Protein AF-A0A1F4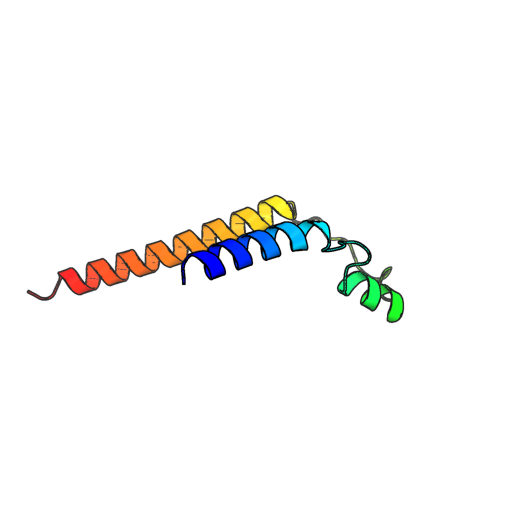T8H0-F1 (afdb_monomer_lite)

Secondary structure (DSSP, 8-state):
-HHHHHHHHHHHHHHHHH---TT-HHHHHHHHTT-TTT------SS-HHHHHHHHHHHHHHHHHHHHHHHHHHHT---

Radius of gyration: 21.26 Å; chains: 1; bounding box: 43×37×55 Å

Structure (mmCIF, N/CA/C/O backbone):
data_AF-A0A1F4T8H0-F1
#
_entry.id   AF-A0A1F4T8H0-F1
#
loop_
_atom_site.group_PDB
_atom_site.id
_atom_site.type_symbol
_atom_site.label_atom_id
_atom_site.label_alt_id
_atom_site.label_comp_id
_atom_site.label_asym_id
_atom_site.label_entity_id
_atom_site.label_seq_id
_atom_site.pdbx_PDB_ins_code
_atom_site.Cartn_x
_atom_site.Cartn_y
_atom_site.Cartn_z
_atom_site.occupancy
_atom_site.B_iso_or_equiv
_atom_site.auth_seq_id
_atom_site.auth_comp_id
_atom_site.auth_asym_id
_atom_site.auth_atom_id
_atom_site.pdbx_PDB_model_num
ATOM 1 N N . MET A 1 1 ? 0.781 20.860 21.315 1.00 65.25 1 MET A N 1
ATOM 2 C CA . MET A 1 1 ? 0.071 19.636 20.874 1.00 65.25 1 MET A CA 1
ATOM 3 C C . MET A 1 1 ? -0.725 19.849 19.584 1.00 65.25 1 MET A C 1
ATOM 5 O O . MET A 1 1 ? -0.256 19.411 18.547 1.00 65.25 1 MET A O 1
ATOM 9 N N . ARG A 1 2 ? -1.859 20.573 19.586 1.00 75.12 2 ARG A N 1
ATOM 10 C CA . ARG A 1 2 ? -2.739 20.699 18.396 1.00 75.12 2 ARG A CA 1
ATOM 11 C C . ARG A 1 2 ? -2.049 21.259 17.139 1.00 75.12 2 ARG A C 1
ATOM 13 O O . ARG A 1 2 ? -2.254 20.734 16.057 1.00 75.12 2 ARG A O 1
ATOM 20 N N . ARG A 1 3 ? -1.182 22.270 17.279 1.00 87.31 3 ARG A N 1
ATOM 21 C CA . ARG A 1 3 ? -0.446 22.866 16.144 1.00 87.31 3 ARG A CA 1
ATOM 22 C C . ARG A 1 3 ? 0.527 21.889 15.472 1.00 87.31 3 ARG A C 1
ATOM 24 O O . ARG A 1 3 ? 0.599 21.868 14.255 1.00 87.31 3 ARG A O 1
ATOM 31 N N . LEU A 1 4 ? 1.219 21.059 16.258 1.00 92.25 4 LEU A N 1
ATOM 32 C CA . LEU A 1 4 ? 2.142 20.044 15.737 1.00 92.25 4 LEU A CA 1
ATOM 33 C C . LEU A 1 4 ? 1.393 18.935 14.989 1.00 92.25 4 LEU A C 1
ATOM 35 O O . LEU A 1 4 ? 1.855 18.487 13.951 1.00 92.25 4 LEU A O 1
ATOM 39 N N . PHE A 1 5 ? 0.213 18.554 15.485 1.00 90.81 5 PHE A N 1
ATOM 40 C CA . PHE A 1 5 ? -0.651 17.569 14.835 1.00 90.81 5 PHE A CA 1
ATOM 41 C C . PHE A 1 5 ? -1.148 18.042 13.458 1.00 90.81 5 PHE A C 1
ATOM 43 O O . PHE A 1 5 ? -1.060 17.311 12.477 1.00 90.81 5 PHE A O 1
ATOM 50 N N . PHE A 1 6 ? -1.620 19.287 13.347 1.00 94.38 6 PHE A N 1
ATOM 51 C CA . PHE A 1 6 ? -2.028 19.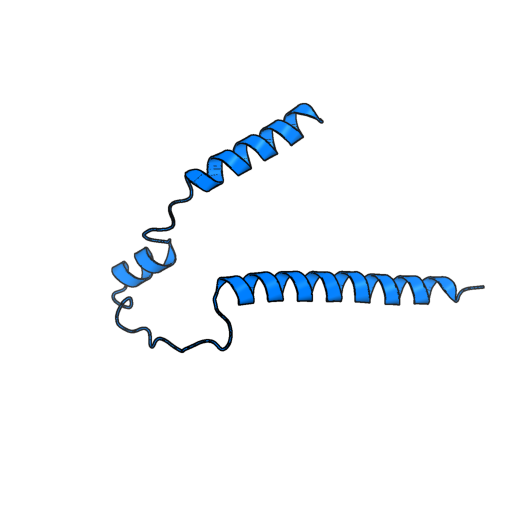828 12.045 1.00 94.38 6 PHE A CA 1
ATOM 52 C C . PHE A 1 6 ? -0.840 20.047 11.103 1.00 94.38 6 PHE A C 1
ATOM 54 O O . PHE A 1 6 ? -0.964 19.802 9.906 1.00 94.38 6 PHE A O 1
ATOM 61 N N . LEU A 1 7 ? 0.321 20.438 11.639 1.00 94.75 7 LEU A N 1
ATOM 62 C CA . LEU A 1 7 ? 1.554 20.555 10.863 1.00 94.75 7 LEU A CA 1
ATOM 63 C C . LEU A 1 7 ? 1.976 19.199 10.276 1.00 94.75 7 LEU A C 1
ATOM 65 O O . LEU A 1 7 ? 2.299 19.128 9.096 1.00 94.75 7 LEU A O 1
ATOM 69 N N . SER A 1 8 ? 1.930 18.115 11.059 1.00 91.75 8 SER A N 1
ATOM 70 C CA . SER A 1 8 ? 2.299 16.783 10.568 1.00 91.75 8 SER A CA 1
ATOM 71 C C . SER A 1 8 ? 1.334 16.270 9.500 1.00 91.75 8 SER A C 1
ATOM 73 O O . SER A 1 8 ? 1.776 15.662 8.532 1.00 91.75 8 SER A O 1
ATOM 75 N N . ILE A 1 9 ? 0.033 16.552 9.636 1.00 93.94 9 ILE A N 1
ATOM 76 C CA . ILE A 1 9 ? -0.959 16.231 8.599 1.00 93.94 9 ILE A CA 1
ATOM 77 C C . ILE A 1 9 ? -0.661 17.009 7.314 1.00 93.94 9 ILE A C 1
ATOM 79 O O . ILE A 1 9 ? -0.641 16.418 6.239 1.00 93.94 9 ILE A O 1
ATOM 83 N N . ALA A 1 10 ? -0.386 18.312 7.414 1.00 93.00 10 ALA A N 1
ATOM 84 C CA . ALA A 1 10 ? -0.060 19.136 6.253 1.00 93.00 10 ALA A CA 1
ATOM 85 C C . ALA A 1 10 ? 1.214 18.648 5.542 1.00 93.00 10 ALA A C 1
ATOM 87 O O . ALA A 1 10 ? 1.232 18.542 4.320 1.00 93.00 10 ALA A O 1
ATOM 88 N N . ILE A 1 11 ? 2.252 18.284 6.301 1.00 91.94 11 ILE A N 1
ATOM 89 C CA . ILE A 1 11 ? 3.493 17.719 5.752 1.00 91.94 11 ILE A CA 1
ATOM 90 C C . ILE A 1 11 ? 3.222 16.378 5.061 1.00 91.94 11 ILE A C 1
ATOM 92 O O . ILE A 1 11 ? 3.693 16.171 3.948 1.00 91.94 11 ILE A O 1
ATOM 96 N N . ALA A 1 12 ? 2.439 15.487 5.675 1.00 89.50 12 ALA A N 1
ATOM 97 C CA . ALA A 1 12 ? 2.091 14.199 5.076 1.00 89.50 12 ALA A CA 1
ATOM 98 C C . ALA A 1 12 ? 1.306 14.365 3.762 1.00 89.50 12 ALA A C 1
ATOM 100 O O . ALA A 1 12 ? 1.587 13.669 2.790 1.00 89.50 12 ALA A O 1
ATOM 101 N N . LEU A 1 13 ? 0.372 15.320 3.711 1.00 90.50 13 LEU A N 1
ATOM 102 C CA . LEU A 1 13 ? -0.392 15.644 2.503 1.00 90.50 13 LEU A CA 1
ATOM 103 C C . LEU A 1 13 ? 0.464 16.277 1.403 1.00 90.50 13 LEU A C 1
ATOM 105 O O . LEU A 1 13 ? 0.185 16.073 0.231 1.00 90.50 13 LEU A O 1
ATOM 109 N N . LEU A 1 14 ? 1.500 17.040 1.751 1.00 88.81 14 LEU A N 1
ATOM 110 C CA . LEU A 1 14 ? 2.439 17.578 0.764 1.00 88.81 14 LEU A CA 1
ATOM 111 C C . LEU A 1 14 ? 3.406 16.501 0.257 1.00 88.81 14 LEU A C 1
ATOM 113 O O . LEU A 1 14 ? 3.754 16.489 -0.922 1.00 88.81 14 LEU A O 1
ATOM 117 N N . ALA A 1 15 ? 3.806 15.571 1.126 1.00 84.62 15 ALA A N 1
ATOM 118 C CA . ALA A 1 15 ? 4.703 14.475 0.778 1.00 84.62 15 ALA A CA 1
ATOM 119 C C . ALA A 1 15 ? 4.086 13.494 -0.232 1.00 84.62 15 ALA A C 1
ATOM 121 O O . ALA A 1 15 ? 4.826 12.894 -1.008 1.00 84.62 15 ALA A O 1
ATOM 122 N N . THR A 1 16 ? 2.756 13.355 -0.284 1.00 82.00 16 THR A N 1
ATOM 123 C CA . THR A 1 16 ? 2.099 12.472 -1.264 1.00 82.00 16 THR A CA 1
ATOM 124 C C . THR A 1 16 ? 2.325 12.917 -2.708 1.00 82.00 16 THR A C 1
ATOM 126 O O . THR A 1 16 ? 2.479 12.066 -3.577 1.00 82.00 16 THR A O 1
ATOM 129 N N . PHE A 1 17 ? 2.427 14.225 -2.972 1.00 80.19 17 PHE A N 1
ATOM 130 C CA . PHE A 1 17 ? 2.733 14.747 -4.310 1.00 80.19 17 PHE A CA 1
ATOM 131 C C . PHE A 1 17 ? 4.184 14.492 -4.735 1.00 80.19 17 PHE A C 1
ATOM 133 O O . PHE A 1 17 ? 4.476 14.457 -5.927 1.00 80.19 17 PHE A O 1
ATOM 140 N N . PHE A 1 18 ? 5.088 14.316 -3.768 1.00 75.38 18 PHE A N 1
ATOM 141 C CA . PHE A 1 18 ? 6.506 14.026 -4.000 1.00 75.38 18 PHE A CA 1
ATOM 142 C C . PHE A 1 18 ? 6.840 12.532 -3.958 1.00 75.38 18 PHE A C 1
ATOM 144 O O . PHE A 1 18 ? 7.957 12.144 -4.305 1.00 75.38 18 PHE A O 1
ATOM 151 N N . ALA A 1 19 ? 5.893 11.680 -3.565 1.00 72.69 19 ALA A N 1
ATOM 152 C CA . ALA A 1 19 ? 6.034 10.238 -3.664 1.00 72.69 19 ALA A CA 1
ATOM 153 C C . ALA A 1 19 ? 5.976 9.826 -5.147 1.00 72.69 19 ALA A C 1
ATOM 155 O O . ALA A 1 19 ? 4.904 9.608 -5.707 1.00 72.69 19 ALA A O 1
ATOM 156 N N . SER A 1 20 ? 7.140 9.760 -5.802 1.00 62.75 20 SER A N 1
ATOM 157 C CA . SER A 1 20 ? 7.242 9.279 -7.182 1.00 62.75 20 SER A CA 1
ATOM 158 C C . SER A 1 20 ? 6.885 7.798 -7.245 1.00 62.75 20 SER A C 1
ATOM 160 O O . SER A 1 20 ? 7.497 6.972 -6.572 1.00 62.75 20 SER A O 1
ATOM 162 N N . THR A 1 21 ? 5.917 7.458 -8.090 1.00 67.94 21 THR A N 1
ATOM 163 C CA . THR A 1 21 ? 5.514 6.074 -8.363 1.00 67.94 21 THR A CA 1
ATOM 164 C C . THR A 1 21 ? 6.325 5.432 -9.492 1.00 67.94 21 THR A C 1
ATOM 166 O O . THR A 1 21 ? 5.970 4.341 -9.924 1.00 67.94 21 THR A O 1
ATOM 169 N N . LYS A 1 22 ? 7.355 6.107 -10.039 1.00 69.88 22 LYS A N 1
ATOM 170 C CA . LYS A 1 22 ? 8.179 5.582 -11.145 1.00 69.88 22 LYS A CA 1
ATOM 171 C C . LYS A 1 22 ? 9.667 5.983 -11.056 1.00 69.88 22 LYS A C 1
ATOM 173 O O . LYS A 1 22 ? 9.950 7.181 -10.972 1.00 69.88 22 LYS A O 1
ATOM 178 N N . PRO A 1 23 ? 10.602 5.020 -11.187 1.00 63.00 23 PRO A N 1
ATOM 179 C CA . PRO A 1 23 ? 10.380 3.596 -10.923 1.00 63.00 23 PRO A CA 1
ATOM 180 C C . PRO A 1 23 ? 10.021 3.433 -9.445 1.00 63.00 23 PRO A C 1
ATOM 182 O O . PRO A 1 23 ? 10.605 4.110 -8.592 1.00 63.00 23 PRO A O 1
ATOM 185 N N . ASP A 1 24 ? 9.046 2.583 -9.131 1.00 73.94 24 ASP A N 1
ATOM 186 C CA . ASP A 1 24 ? 8.874 2.213 -7.733 1.00 73.94 24 ASP A CA 1
ATOM 187 C C . ASP A 1 24 ? 10.126 1.438 -7.254 1.00 73.94 24 ASP A C 1
ATOM 189 O O . ASP A 1 24 ? 10.989 1.021 -8.040 1.00 73.94 24 ASP A O 1
ATOM 193 N N . GLY A 1 25 ? 10.284 1.288 -5.939 1.00 77.88 25 GLY A N 1
ATOM 194 C CA . GLY A 1 25 ? 11.459 0.601 -5.395 1.00 77.88 25 GLY A CA 1
ATOM 195 C C . GLY A 1 25 ? 11.584 -0.856 -5.861 1.00 77.88 25 GLY A C 1
ATOM 196 O O . GLY A 1 25 ? 12.691 -1.393 -5.880 1.00 77.88 25 GLY A O 1
ATOM 197 N N . LEU A 1 26 ? 10.477 -1.495 -6.244 1.00 79.88 26 LEU A N 1
ATOM 198 C CA . LEU A 1 26 ? 10.439 -2.879 -6.710 1.00 79.88 26 LEU A CA 1
ATOM 199 C C . LEU A 1 26 ? 10.835 -2.977 -8.185 1.00 79.88 26 LEU A C 1
ATOM 201 O O . LEU A 1 26 ? 11.627 -3.852 -8.524 1.00 79.88 26 LEU A O 1
ATOM 205 N N . ASP A 1 27 ? 10.378 -2.054 -9.027 1.00 80.81 27 ASP A N 1
ATOM 206 C CA . ASP A 1 27 ? 10.730 -1.924 -10.441 1.00 80.81 27 ASP A CA 1
ATOM 207 C C . ASP A 1 27 ? 12.232 -1.692 -10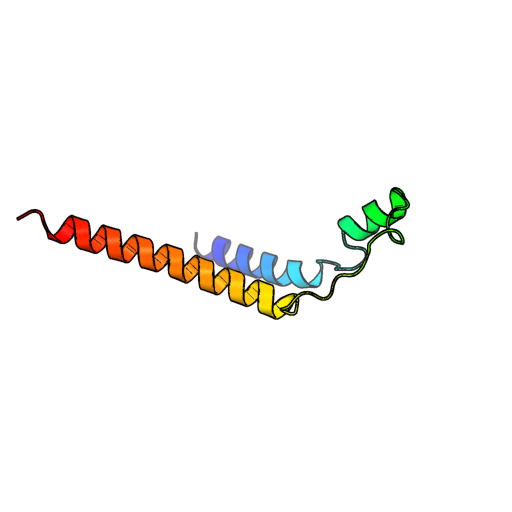.601 1.00 80.81 27 ASP A C 1
ATOM 209 O O . ASP A 1 27 ? 12.889 -2.371 -11.391 1.00 80.81 27 ASP A O 1
ATOM 213 N N . PHE A 1 28 ? 12.810 -0.797 -9.792 1.00 83.38 28 PHE A N 1
ATOM 214 C CA . PHE A 1 28 ? 14.254 -0.540 -9.803 1.00 83.38 28 PHE A CA 1
ATOM 215 C C . PHE A 1 28 ? 15.065 -1.803 -9.479 1.00 83.38 28 PHE A C 1
ATOM 217 O O . PHE A 1 28 ? 16.071 -2.102 -10.129 1.00 83.38 28 PHE A O 1
ATOM 224 N N . VAL A 1 29 ? 14.630 -2.566 -8.473 1.00 85.75 29 VAL A N 1
ATOM 225 C CA . VAL A 1 29 ? 15.276 -3.826 -8.084 1.00 85.75 29 VAL A CA 1
ATOM 226 C C . VAL A 1 29 ? 15.073 -4.893 -9.160 1.00 85.75 29 VAL A C 1
ATOM 228 O O . VAL A 1 29 ? 16.016 -5.611 -9.495 1.00 85.75 29 VAL A O 1
ATOM 231 N N . ALA A 1 30 ? 13.876 -4.983 -9.735 1.00 84.88 30 ALA A N 1
ATOM 232 C CA . ALA A 1 30 ? 13.554 -5.927 -10.797 1.00 84.88 30 ALA A CA 1
ATOM 233 C C . ALA A 1 30 ? 14.392 -5.674 -12.058 1.00 84.88 30 ALA A C 1
ATOM 235 O O . ALA A 1 30 ? 14.862 -6.631 -12.683 1.00 84.88 30 ALA A O 1
ATOM 236 N N . GLU A 1 31 ? 14.629 -4.408 -12.405 1.00 85.38 31 GLU A N 1
ATOM 237 C CA . GLU A 1 31 ? 15.506 -4.008 -13.505 1.00 85.38 31 GLU A CA 1
ATOM 238 C C . GLU A 1 31 ? 16.970 -4.330 -13.185 1.00 85.38 31 GLU A C 1
ATOM 240 O O . GLU A 1 31 ? 17.644 -5.001 -13.969 1.00 85.38 31 GLU A O 1
ATOM 245 N N . LYS A 1 32 ? 17.455 -3.952 -11.993 1.00 88.06 32 LYS A N 1
ATOM 246 C CA . LYS A 1 32 ? 18.840 -4.220 -11.568 1.00 88.06 32 LYS A CA 1
ATOM 247 C C . LYS A 1 32 ? 19.188 -5.700 -11.496 1.00 88.06 32 LYS A C 1
ATOM 249 O O . LYS A 1 32 ? 20.323 -6.065 -11.796 1.00 88.06 32 LYS A O 1
ATOM 254 N N . LEU A 1 33 ? 18.242 -6.539 -11.090 1.00 89.69 33 LEU A N 1
ATOM 255 C CA . LEU A 1 33 ? 18.439 -7.982 -10.971 1.00 89.69 33 LEU A CA 1
ATOM 256 C C . LEU A 1 33 ? 18.077 -8.750 -12.256 1.00 89.69 33 LEU A C 1
ATOM 258 O O . LEU A 1 33 ? 18.238 -9.968 -12.306 1.00 89.69 33 LEU A O 1
ATOM 262 N N . GLY A 1 34 ? 17.616 -8.064 -13.309 1.00 86.38 34 GLY A N 1
ATOM 263 C CA . GLY A 1 34 ? 17.312 -8.680 -14.605 1.00 86.38 34 GLY A CA 1
ATOM 264 C C . GLY A 1 34 ? 16.080 -9.592 -14.596 1.00 86.38 34 GLY A C 1
ATOM 265 O O . GLY A 1 34 ? 15.974 -10.507 -15.421 1.00 86.38 34 GLY A O 1
ATOM 266 N N . PHE A 1 35 ? 15.152 -9.366 -13.663 1.00 87.00 35 PHE A N 1
ATOM 267 C CA . PHE A 1 35 ? 13.905 -10.126 -13.540 1.00 87.00 35 PHE A CA 1
ATOM 268 C C . PHE A 1 35 ? 12.668 -9.350 -14.002 1.00 87.00 35 PHE A C 1
ATOM 270 O O . PHE A 1 35 ? 11.602 -9.955 -14.086 1.00 87.00 35 PHE A O 1
ATOM 277 N N . ALA A 1 36 ? 12.802 -8.068 -14.365 1.00 82.38 36 ALA A N 1
ATOM 278 C CA . ALA A 1 36 ? 11.694 -7.227 -14.834 1.00 82.38 36 ALA A CA 1
ATOM 279 C C . ALA A 1 36 ? 10.850 -7.885 -15.947 1.00 82.38 36 ALA A C 1
ATOM 281 O O . ALA A 1 36 ? 9.630 -7.815 -15.917 1.00 82.38 36 ALA A O 1
ATOM 282 N N . GLY A 1 37 ? 11.483 -8.603 -16.885 1.00 79.50 37 GLY A N 1
ATOM 283 C CA . GLY A 1 37 ? 10.793 -9.322 -17.968 1.00 79.50 37 GLY A CA 1
ATOM 284 C C . GLY A 1 37 ? 10.467 -10.794 -17.687 1.00 79.50 37 GLY A C 1
ATOM 285 O O . GLY A 1 37 ? 10.035 -11.501 -18.592 1.00 79.50 37 GLY A O 1
ATOM 286 N N . ARG A 1 38 ? 10.730 -11.297 -16.474 1.00 82.62 38 ARG A N 1
ATOM 287 C CA . ARG A 1 38 ? 10.501 -12.710 -16.105 1.00 82.62 38 ARG A CA 1
ATOM 288 C C . ARG A 1 38 ? 9.206 -12.931 -15.326 1.00 82.62 38 ARG A C 1
ATOM 290 O O . 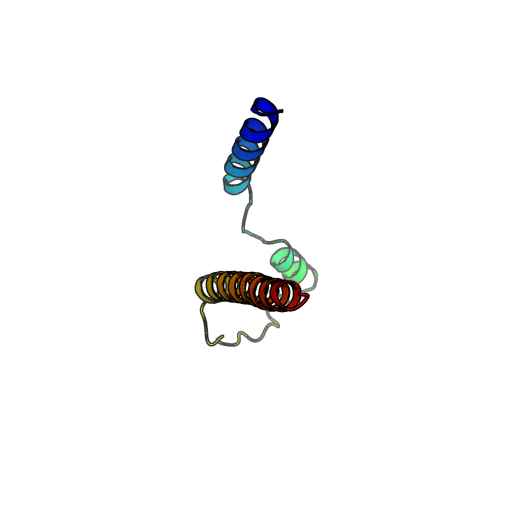ARG A 1 38 ? 8.842 -14.078 -15.075 1.00 82.62 38 ARG A O 1
ATOM 297 N N . GLY A 1 39 ? 8.533 -11.854 -14.925 1.00 76.31 39 GLY A N 1
ATOM 298 C CA . GLY A 1 39 ? 7.230 -11.923 -14.280 1.00 76.31 39 GLY A CA 1
ATOM 299 C C . GLY A 1 39 ? 6.168 -12.427 -15.255 1.00 76.31 39 GLY A C 1
ATOM 300 O O . GLY A 1 39 ? 6.044 -11.920 -16.364 1.00 76.31 39 GLY A O 1
ATOM 301 N N . ILE A 1 40 ? 5.393 -13.427 -14.839 1.00 79.12 40 ILE A N 1
ATOM 302 C CA . ILE A 1 40 ? 4.173 -13.818 -15.547 1.00 79.12 40 ILE A CA 1
ATOM 303 C C . ILE A 1 40 ? 3.054 -12.947 -14.988 1.00 79.12 40 ILE A C 1
ATOM 305 O O . ILE A 1 40 ? 2.691 -13.101 -13.819 1.00 79.12 40 ILE A O 1
ATOM 309 N N . GLU A 1 41 ? 2.496 -12.057 -15.805 1.00 73.62 41 GLU A N 1
ATOM 310 C CA . GLU A 1 41 ? 1.308 -11.310 -15.404 1.00 73.62 41 GLU A CA 1
ATOM 311 C C . GLU A 1 41 ? 0.130 -12.271 -15.229 1.00 73.62 41 GLU A C 1
ATOM 313 O O . GLU A 1 41 ? -0.247 -13.029 -16.125 1.00 73.62 41 GLU A O 1
ATOM 318 N N . ARG A 1 42 ? -0.439 -12.268 -14.026 1.00 78.00 42 ARG A N 1
ATOM 319 C CA . ARG A 1 42 ? -1.646 -13.019 -13.694 1.00 78.00 42 ARG A CA 1
ATOM 320 C C . ARG A 1 42 ? -2.763 -12.007 -13.541 1.00 78.00 42 ARG A C 1
ATOM 322 O O . ARG A 1 42 ? -2.668 -11.117 -12.701 1.00 78.00 42 ARG A O 1
ATOM 329 N N . ALA A 1 43 ? -3.823 -12.170 -14.323 1.00 76.88 43 ALA A N 1
ATOM 330 C CA . ALA A 1 43 ? -5.035 -11.398 -14.118 1.00 76.88 43 ALA A CA 1
ATOM 331 C C . ALA A 1 43 ? -5.583 -11.713 -12.719 1.00 76.88 43 ALA A C 1
ATOM 333 O O . ALA A 1 43 ? -5.949 -12.854 -12.423 1.00 76.88 43 ALA A O 1
ATOM 334 N N . ALA A 1 44 ? -5.579 -10.712 -11.842 1.00 79.81 44 ALA A N 1
ATOM 335 C CA . ALA A 1 44 ? -6.211 -10.822 -10.542 1.00 79.81 44 ALA A CA 1
ATOM 336 C C . ALA A 1 44 ? -7.739 -10.680 -10.694 1.00 79.81 44 ALA A C 1
ATOM 338 O O . ALA A 1 44 ? -8.199 -9.971 -11.590 1.00 79.81 44 ALA A O 1
ATOM 339 N N . PRO A 1 45 ? -8.544 -11.313 -9.818 1.00 82.75 45 PRO A N 1
ATOM 340 C CA . PRO A 1 45 ? -10.003 -11.174 -9.842 1.00 82.75 45 PRO A CA 1
ATOM 341 C C . PRO A 1 45 ? -10.495 -9.752 -9.545 1.00 82.75 45 PRO A C 1
ATOM 343 O O . PRO A 1 45 ? -11.631 -9.416 -9.862 1.00 82.75 45 PRO A O 1
ATOM 346 N N . LEU A 1 46 ? -9.659 -8.942 -8.893 1.00 82.12 46 LEU A N 1
ATOM 347 C CA . LEU A 1 46 ? -9.940 -7.561 -8.523 1.00 82.12 46 LEU A CA 1
ATOM 348 C C . LEU A 1 46 ? -8.824 -6.672 -9.055 1.00 82.12 46 LEU A C 1
ATOM 350 O O . LEU A 1 46 ? -7.658 -7.078 -9.062 1.00 82.12 46 LEU A O 1
ATOM 354 N N . ASP A 1 47 ? -9.179 -5.456 -9.463 1.00 85.19 47 ASP A N 1
ATOM 355 C CA . ASP A 1 47 ? -8.173 -4.454 -9.778 1.00 85.19 47 ASP A CA 1
ATOM 356 C C . ASP A 1 47 ? -7.415 -4.052 -8.497 1.00 85.19 47 ASP A C 1
ATOM 358 O O . ASP A 1 47 ? -7.887 -4.246 -7.373 1.00 85.19 47 ASP A O 1
ATOM 362 N N . TYR A 1 48 ? -6.214 -3.499 -8.656 1.00 77.94 48 TYR A N 1
ATOM 363 C CA . TYR A 1 48 ? -5.349 -3.138 -7.531 1.00 77.94 48 TYR A CA 1
ATOM 364 C C . TYR A 1 48 ? -6.004 -2.142 -6.551 1.00 77.94 48 TYR A C 1
ATOM 366 O O . TYR A 1 48 ? -5.857 -2.258 -5.332 1.00 77.94 48 TYR A O 1
ATOM 374 N N . SER A 1 49 ? -6.766 -1.182 -7.072 1.00 81.06 49 SER A N 1
ATOM 375 C CA . SER A 1 49 ? -7.504 -0.187 -6.294 1.00 81.06 49 SER A CA 1
ATOM 376 C C . SER A 1 49 ? -8.678 -0.815 -5.538 1.00 81.06 49 SER A C 1
ATOM 378 O O . SER A 1 49 ? -8.800 -0.617 -4.325 1.00 81.06 49 SER A O 1
ATOM 380 N N . THR A 1 50 ? -9.503 -1.634 -6.200 1.00 85.94 50 THR A N 1
ATOM 381 C CA . THR A 1 50 ? -10.617 -2.337 -5.541 1.00 85.94 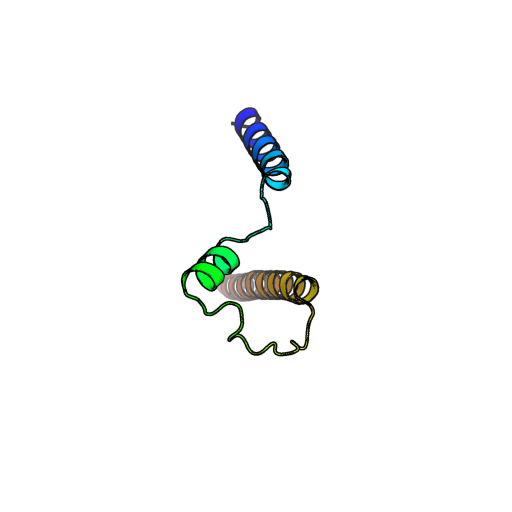50 THR A CA 1
ATOM 382 C C . THR A 1 50 ? -10.126 -3.347 -4.516 1.00 85.94 50 THR A C 1
ATOM 384 O O . THR A 1 50 ? -10.719 -3.442 -3.441 1.00 85.94 50 THR A O 1
ATOM 387 N N . ALA A 1 51 ? -9.027 -4.055 -4.784 1.00 86.94 51 ALA A N 1
ATOM 388 C CA . ALA A 1 51 ? -8.399 -4.959 -3.824 1.00 86.94 51 ALA A CA 1
ATOM 389 C C . ALA A 1 51 ? -7.933 -4.213 -2.564 1.00 86.94 51 ALA A C 1
ATOM 391 O O . ALA A 1 51 ? -8.183 -4.674 -1.447 1.00 86.94 51 ALA A O 1
ATOM 392 N N . GLY A 1 52 ? -7.324 -3.033 -2.729 1.00 85.75 52 GLY A N 1
ATOM 393 C CA . GLY A 1 52 ? -6.920 -2.178 -1.612 1.00 85.75 52 GLY A CA 1
ATOM 394 C C . GLY A 1 52 ? -8.105 -1.746 -0.745 1.00 85.75 52 GLY A C 1
ATOM 395 O O . GLY A 1 52 ? -8.079 -1.915 0.476 1.00 85.75 52 GLY A O 1
ATOM 396 N N . ILE A 1 53 ? -9.180 -1.256 -1.370 1.00 90.31 53 ILE A N 1
ATOM 397 C CA . ILE A 1 53 ? -10.402 -0.835 -0.663 1.00 90.31 53 ILE A CA 1
ATOM 398 C C . ILE A 1 53 ? -11.052 -2.024 0.058 1.00 90.31 53 ILE A C 1
ATOM 400 O O . ILE A 1 53 ? -11.411 -1.915 1.233 1.00 90.31 53 ILE A O 1
ATOM 404 N N . ALA A 1 54 ? -11.169 -3.172 -0.613 1.00 91.25 54 ALA A N 1
ATOM 405 C CA . ALA A 1 54 ? -11.733 -4.386 -0.030 1.00 91.25 54 ALA A CA 1
ATOM 406 C C . ALA A 1 54 ? -10.934 -4.845 1.199 1.00 91.25 54 ALA A C 1
ATOM 408 O O . ALA A 1 54 ? -11.527 -5.160 2.231 1.00 91.25 54 ALA A O 1
ATOM 409 N N . GLY A 1 55 ? -9.600 -4.810 1.127 1.00 92.25 55 GLY A N 1
ATOM 410 C CA . GLY A 1 55 ? -8.725 -5.138 2.252 1.00 92.25 55 GLY A CA 1
ATOM 411 C C . GLY A 1 55 ? -8.975 -4.252 3.475 1.00 92.25 55 GLY A C 1
ATOM 412 O O . GLY A 1 55 ? -9.135 -4.764 4.585 1.00 92.25 55 GLY A O 1
ATOM 413 N N . VAL A 1 56 ? -9.093 -2.934 3.278 1.00 94.31 56 VAL A N 1
ATOM 414 C CA . VAL A 1 56 ? -9.404 -1.987 4.367 1.00 94.31 56 VAL A CA 1
ATOM 415 C C . VAL A 1 56 ? -10.770 -2.288 4.990 1.00 94.31 56 VAL A C 1
ATOM 417 O O . VAL A 1 56 ? -10.887 -2.345 6.216 1.00 94.31 56 VAL A O 1
ATOM 420 N N . MET A 1 57 ? -11.793 -2.533 4.168 1.00 95.44 57 MET A N 1
ATOM 421 C CA . MET A 1 57 ? -13.147 -2.840 4.646 1.00 95.44 57 MET A CA 1
ATOM 422 C C . MET A 1 57 ? -13.199 -4.141 5.452 1.00 95.44 57 MET A C 1
ATOM 424 O O . MET A 1 57 ? -13.825 -4.179 6.512 1.00 95.44 57 MET A O 1
ATOM 428 N N . ILE A 1 58 ? -12.503 -5.187 4.995 1.00 96.06 58 ILE A N 1
ATOM 429 C CA . ILE A 1 58 ? -12.384 -6.456 5.725 1.00 96.06 58 ILE A CA 1
ATOM 430 C C . ILE A 1 58 ? -11.716 -6.220 7.081 1.00 96.06 58 ILE A C 1
ATOM 432 O O . ILE A 1 58 ? -12.215 -6.691 8.104 1.00 96.06 58 ILE A O 1
ATOM 436 N N . MET A 1 59 ? -10.624 -5.454 7.115 1.00 94.94 59 MET A N 1
ATOM 437 C CA . MET A 1 59 ? -9.889 -5.208 8.354 1.00 94.94 59 MET A CA 1
ATOM 438 C C . MET A 1 59 ? -10.734 -4.446 9.383 1.00 94.94 59 MET A C 1
ATOM 440 O O . MET A 1 59 ? -10.761 -4.808 10.562 1.00 94.94 59 MET A O 1
ATOM 444 N N . LEU A 1 60 ? -11.487 -3.436 8.935 1.00 95.12 60 LEU A N 1
ATOM 445 C CA . LEU A 1 60 ? -12.436 -2.708 9.780 1.00 95.12 60 LEU A CA 1
AT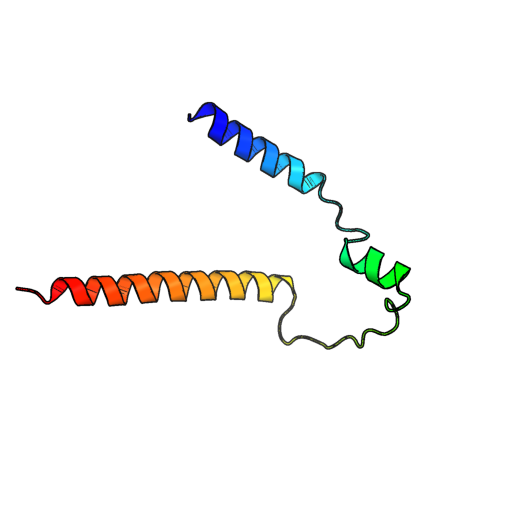OM 446 C C . LEU A 1 60 ? -13.551 -3.619 10.302 1.00 95.12 60 LEU A C 1
ATOM 448 O O . LEU A 1 60 ? -13.877 -3.558 11.488 1.00 95.12 60 LEU A O 1
ATOM 452 N N . ALA A 1 61 ? -14.100 -4.489 9.451 1.00 95.81 61 ALA A N 1
ATOM 453 C CA . ALA A 1 61 ? -15.146 -5.431 9.839 1.00 95.81 61 ALA A CA 1
ATOM 454 C C . ALA A 1 61 ? -14.661 -6.422 10.908 1.00 95.81 61 ALA A C 1
ATOM 456 O O . ALA A 1 61 ? -15.362 -6.654 11.892 1.00 95.81 61 ALA A O 1
ATOM 457 N N . VAL A 1 62 ? -13.445 -6.960 10.767 1.00 96.94 62 VAL A N 1
ATOM 458 C CA . VAL A 1 62 ? -12.832 -7.854 11.765 1.00 96.94 62 VAL A CA 1
ATOM 459 C C . VAL A 1 62 ? -12.593 -7.119 13.085 1.00 96.94 62 VAL A C 1
ATOM 461 O O . VAL A 1 62 ? -12.930 -7.629 14.159 1.00 96.94 62 VAL A O 1
ATOM 464 N N . PHE A 1 63 ? -12.056 -5.900 13.027 1.00 95.12 63 PHE A N 1
ATOM 465 C CA . PHE A 1 63 ? -11.815 -5.089 14.217 1.00 95.12 63 PHE A CA 1
ATOM 466 C C . PHE A 1 63 ? -13.118 -4.766 14.967 1.00 95.12 63 PHE A C 1
ATOM 468 O O . PHE A 1 63 ? -13.221 -5.001 16.170 1.00 95.12 63 PHE A O 1
ATOM 475 N N . TRP A 1 64 ? -14.154 -4.298 14.269 1.00 94.12 64 TRP A N 1
ATOM 476 C CA . TRP A 1 64 ? -15.456 -4.032 14.888 1.00 94.12 64 TRP A CA 1
ATOM 477 C C . TRP A 1 64 ? -16.158 -5.302 15.367 1.00 94.12 64 TRP A C 1
ATOM 479 O O . TRP A 1 64 ? -16.731 -5.308 16.458 1.00 94.12 64 TRP A O 1
ATOM 489 N N . GLY A 1 65 ? -16.088 -6.386 14.595 1.00 95.12 65 GLY A N 1
ATOM 490 C CA . GLY A 1 65 ? -16.660 -7.678 14.964 1.00 95.12 65 GLY A CA 1
ATOM 491 C C . GLY A 1 65 ? -16.052 -8.215 16.258 1.00 95.12 65 GLY A C 1
ATOM 492 O O . GLY A 1 65 ? -16.781 -8.545 17.195 1.00 95.12 65 GLY A O 1
ATOM 493 N N . SER A 1 66 ? -14.720 -8.218 16.359 1.00 92.62 66 SER A N 1
ATOM 494 C CA . SER A 1 66 ? -14.013 -8.628 17.581 1.00 92.62 66 SER A CA 1
ATOM 495 C C . SER A 1 66 ? -14.363 -7.740 18.780 1.00 92.62 66 SER A C 1
ATOM 497 O O . SER A 1 66 ? -14.682 -8.254 19.854 1.00 92.62 66 SER A O 1
ATOM 499 N N . ALA A 1 67 ? -14.415 -6.417 18.597 1.00 91.31 67 ALA A N 1
ATOM 500 C CA . ALA A 1 67 ? -14.831 -5.489 19.645 1.00 91.31 67 ALA A CA 1
ATOM 501 C C . ALA A 1 67 ? -16.271 -5.754 20.124 1.00 91.31 67 ALA A C 1
ATOM 503 O O . ALA A 1 67 ? -16.548 -5.697 21.325 1.00 91.31 67 ALA A O 1
ATOM 504 N N . HIS A 1 68 ? -17.190 -6.084 19.212 1.00 91.81 68 HIS A N 1
ATOM 505 C CA . HIS A 1 68 ? -18.583 -6.367 19.551 1.00 91.81 68 HIS A CA 1
ATOM 506 C C . HIS A 1 68 ? -18.741 -7.682 20.328 1.00 91.81 68 HIS A C 1
ATOM 508 O O . HIS A 1 68 ? -19.455 -7.723 21.333 1.00 91.81 68 HIS A O 1
ATOM 514 N N . VAL A 1 69 ? -18.016 -8.732 19.929 1.00 93.25 69 VAL A N 1
ATOM 515 C CA . VAL A 1 69 ? -17.977 -10.019 20.646 1.00 93.25 69 VAL A CA 1
ATOM 516 C C . VAL A 1 69 ? -17.412 -9.842 22.059 1.00 93.25 69 VAL A C 1
ATOM 518 O O . VAL A 1 69 ? -18.011 -10.308 23.031 1.00 93.25 69 VAL A O 1
ATOM 521 N N . LEU A 1 70 ? -16.311 -9.099 22.205 1.00 90.06 70 LEU A N 1
ATOM 522 C CA . LEU A 1 70 ? -15.705 -8.816 23.511 1.00 90.06 70 LEU A CA 1
ATOM 523 C C . LEU A 1 70 ? -16.610 -7.954 24.402 1.00 90.06 70 LEU A C 1
ATOM 525 O O . LEU A 1 70 ? -16.702 -8.196 25.608 1.00 90.06 70 LEU A O 1
ATOM 529 N N . LYS A 1 71 ? -17.328 -6.983 23.823 1.00 85.56 71 LYS A N 1
ATOM 530 C CA . LYS A 1 71 ? -18.327 -6.181 24.546 1.00 85.56 71 LYS A CA 1
ATOM 531 C C . LYS A 1 71 ? -19.476 -7.048 25.063 1.00 85.56 71 LYS A C 1
ATOM 533 O O . LYS A 1 71 ? -19.915 -6.847 26.192 1.00 85.56 71 LYS A O 1
ATOM 538 N N . LYS A 1 72 ? -19.935 -8.025 24.273 1.00 72.94 72 LYS A N 1
ATOM 539 C CA . LYS A 1 72 ? -20.998 -8.959 24.678 1.00 72.94 72 LYS A CA 1
ATOM 540 C C . LYS A 1 72 ? -20.553 -9.877 25.822 1.00 72.94 72 LYS A C 1
ATOM 542 O O . LYS A 1 72 ? -21.339 -10.125 26.728 1.00 72.94 72 LYS A O 1
ATOM 547 N N . SER A 1 73 ? -19.287 -10.298 25.829 1.00 62.56 73 SER A N 1
ATOM 548 C CA . SER A 1 73 ? -18.707 -11.128 26.898 1.00 62.56 73 SER A CA 1
ATOM 549 C C . SER A 1 73 ? -18.654 -10.406 28.256 1.00 62.56 73 SER A C 1
ATOM 551 O O . SER A 1 73 ? -18.994 -10.982 29.287 1.00 62.56 73 SER A O 1
ATOM 553 N N . LYS A 1 74 ? -18.345 -9.102 28.275 1.00 59.00 74 LYS A N 1
ATOM 554 C CA . LYS A 1 74 ? -18.315 -8.307 29.521 1.00 59.00 74 LYS A CA 1
ATOM 555 C C . LYS A 1 74 ? -19.695 -7.911 30.069 1.00 59.00 74 LYS A C 1
ATOM 557 O O . LYS A 1 74 ? -19.770 -7.426 31.191 1.00 59.00 74 LYS A O 1
ATOM 562 N N . GLY A 1 75 ? -20.775 -8.112 29.311 1.00 56.16 75 GLY A N 1
ATOM 563 C CA . GLY A 1 75 ? -22.150 -7.839 29.752 1.00 56.16 75 GLY A CA 1
ATOM 564 C C . GLY A 1 75 ? -22.834 -8.994 30.497 1.00 56.16 75 GLY A C 1
ATOM 565 O O . GLY A 1 75 ? -23.987 -8.843 30.888 1.00 56.16 75 GLY A O 1
ATOM 566 N N . GLY A 1 76 ? -22.156 -10.138 30.661 1.00 52.28 76 GLY A N 1
ATOM 567 C CA . GLY A 1 76 ? -22.703 -11.366 31.257 1.00 52.28 76 GLY A CA 1
ATOM 568 C C . GLY A 1 76 ? -22.205 -11.702 32.666 1.00 52.28 76 GLY A C 1
ATOM 569 O O . GLY A 1 76 ? -22.525 -12.775 33.160 1.00 52.28 76 GLY A O 1
ATOM 570 N N . VAL A 1 77 ? -21.438 -10.820 33.314 1.00 55.56 77 VAL A N 1
ATOM 571 C CA . VAL A 1 77 ? -21.084 -10.964 34.735 1.00 55.56 77 VAL A CA 1
ATOM 572 C C . VAL A 1 77 ? -21.997 -10.032 35.528 1.00 55.56 77 VAL A C 1
ATOM 574 O O . VAL A 1 77 ? -21.677 -8.864 35.748 1.00 55.56 77 VAL A O 1
ATOM 577 N N . ARG A 1 78 ? -23.188 -10.535 35.850 1.00 47.53 78 ARG A N 1
ATOM 578 C CA . ARG A 1 78 ? -23.975 -10.075 36.995 1.00 47.53 78 ARG A CA 1
ATOM 579 C C . ARG A 1 78 ? -23.765 -11.062 38.127 1.00 47.53 78 ARG A C 1
ATOM 581 O O . ARG A 1 78 ? -23.742 -12.272 37.813 1.00 47.53 78 ARG A O 1
#

Organism: NCBI:txid1802584

pLDDT: mean 82.75, std 11.4, range [47.53, 96.94]

Foldseek 3Di:
DVVVVVVVVVVVVVVVVVPDVPVDPVCVVCVVVVNNVVDDDDDDPDDPVVVVVVVVVVVVCVVVVVVVVVVVVVVPDD

Sequence (78 aa):
MRRLFFLSIAIALLATFFASTKPDGLDFVAEKLGFAGRGIERAAPLDYSTAGIAGVMIMLAVFWGSAHVLKKSKGGVR